Protein AF-D9WMC1-F1 (afdb_monomer)

pLDDT: mean 90.89, std 6.21, range [62.44, 96.88]

Structure (mmCIF, N/CA/C/O backbone):
data_AF-D9WMC1-F1
#
_entry.id   AF-D9WMC1-F1
#
loop_
_atom_site.group_PDB
_atom_site.id
_atom_site.type_symbol
_atom_site.label_atom_id
_atom_site.label_alt_id
_atom_site.label_comp_id
_atom_site.label_asym_id
_atom_site.label_entity_id
_atom_site.label_seq_id
_atom_site.pdbx_PDB_ins_code
_atom_site.Cartn_x
_atom_site.Cartn_y
_atom_site.Cartn_z
_atom_site.occupancy
_atom_site.B_iso_or_equiv
_atom_site.auth_seq_id
_atom_site.auth_comp_id
_atom_site.auth_asym_id
_atom_site.auth_atom_id
_atom_site.pdbx_PDB_model_num
ATOM 1 N N . MET A 1 1 ? -8.378 6.330 -5.541 1.00 62.44 1 MET A N 1
ATOM 2 C CA . MET A 1 1 ? -7.351 6.929 -6.411 1.00 62.44 1 MET A CA 1
ATOM 3 C C . MET A 1 1 ? -6.010 6.404 -5.941 1.00 62.44 1 MET A C 1
ATOM 5 O O . MET A 1 1 ? -5.759 6.446 -4.739 1.00 62.44 1 MET A O 1
ATOM 9 N N . ALA A 1 2 ? -5.234 5.795 -6.830 1.00 76.12 2 ALA A N 1
ATOM 10 C CA . ALA A 1 2 ? -3.928 5.245 -6.494 1.00 76.12 2 ALA A CA 1
ATOM 11 C C . ALA A 1 2 ? -2.913 6.382 -6.305 1.00 76.12 2 ALA A C 1
ATOM 13 O O . ALA A 1 2 ? -3.050 7.444 -6.905 1.00 76.12 2 ALA A O 1
ATOM 14 N N . THR A 1 3 ? -1.870 6.171 -5.498 1.00 82.12 3 THR A N 1
ATOM 15 C CA . THR A 1 3 ? -0.825 7.190 -5.269 1.00 82.12 3 THR A CA 1
ATOM 16 C C . THR A 1 3 ? -0.159 7.641 -6.576 1.00 82.12 3 THR A C 1
ATOM 18 O O . THR A 1 3 ? 0.160 8.818 -6.729 1.00 82.12 3 THR A O 1
ATOM 21 N N . ALA A 1 4 ?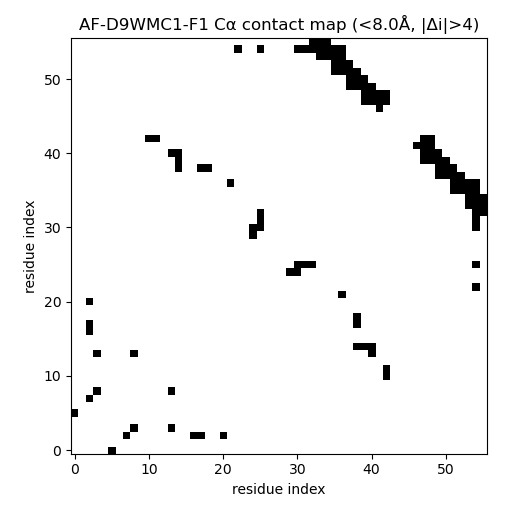 -0.019 6.727 -7.544 1.00 83.56 4 ALA A N 1
ATOM 22 C CA . ALA A 1 4 ? 0.516 7.021 -8.873 1.00 83.56 4 ALA A CA 1
ATOM 23 C C . ALA A 1 4 ? -0.370 7.986 -9.682 1.00 83.56 4 ALA A C 1
ATOM 25 O O . ALA A 1 4 ? 0.160 8.795 -10.435 1.00 83.56 4 ALA A O 1
ATOM 26 N N . ASP A 1 5 ? -1.692 7.976 -9.477 1.00 85.94 5 ASP A N 1
ATOM 27 C CA . ASP A 1 5 ? -2.603 8.915 -10.149 1.00 85.94 5 ASP A CA 1
ATOM 28 C C . ASP A 1 5 ? -2.356 10.366 -9.690 1.00 85.94 5 ASP A C 1
ATOM 30 O O . ASP A 1 5 ? -2.657 11.308 -10.418 1.00 85.94 5 ASP A O 1
ATOM 34 N N . ALA A 1 6 ? -1.829 10.555 -8.472 1.00 86.75 6 ALA A N 1
ATOM 35 C CA . ALA A 1 6 ? -1.526 11.872 -7.908 1.00 86.75 6 ALA A CA 1
ATOM 36 C C . ALA A 1 6 ? -0.106 12.357 -8.232 1.00 86.75 6 ALA A C 1
ATOM 38 O O . ALA A 1 6 ? 0.100 13.550 -8.440 1.00 86.75 6 ALA A O 1
ATOM 39 N N . MET A 1 7 ? 0.874 11.449 -8.217 1.00 84.19 7 MET A N 1
ATOM 40 C CA . MET A 1 7 ? 2.302 11.798 -8.205 1.00 84.19 7 MET A CA 1
ATOM 41 C C . MET A 1 7 ? 3.069 11.327 -9.448 1.00 84.19 7 M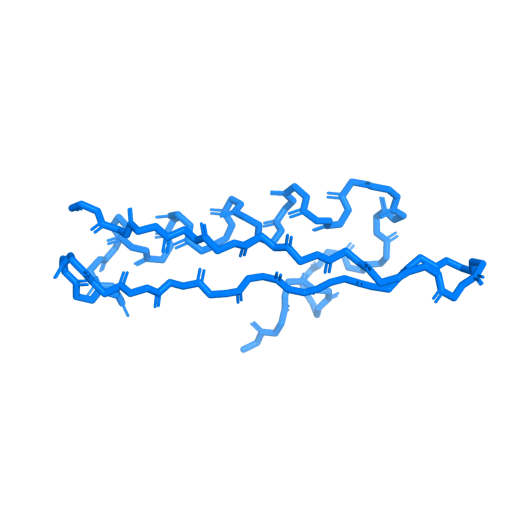ET A C 1
ATOM 43 O O . MET A 1 7 ? 4.212 11.733 -9.642 1.00 84.19 7 MET A O 1
ATOM 47 N N . GLY A 1 8 ? 2.471 10.479 -10.289 1.00 83.88 8 GLY A N 1
ATOM 48 C CA . GLY A 1 8 ? 3.177 9.775 -11.357 1.00 83.88 8 GLY A CA 1
ATOM 49 C C . GLY A 1 8 ? 4.122 8.686 -10.833 1.00 83.88 8 GLY A C 1
ATOM 50 O O . GLY A 1 8 ? 4.008 8.227 -9.694 1.00 83.88 8 GLY A O 1
ATOM 51 N N . ASP A 1 9 ? 5.049 8.251 -11.689 1.00 82.56 9 ASP A N 1
ATOM 52 C CA . ASP A 1 9 ? 6.074 7.261 -11.346 1.00 82.56 9 ASP A CA 1
ATOM 53 C C . ASP A 1 9 ? 7.267 7.939 -10.654 1.00 82.56 9 ASP A C 1
ATOM 55 O O . ASP A 1 9 ? 8.076 8.620 -11.286 1.00 82.56 9 ASP A O 1
ATOM 59 N N . THR A 1 10 ? 7.378 7.749 -9.338 1.00 86.00 10 THR A N 1
ATOM 60 C CA . THR A 1 10 ? 8.512 8.232 -8.534 1.00 86.00 10 THR A CA 1
ATOM 61 C C . THR A 1 10 ? 9.627 7.186 -8.392 1.00 86.00 10 THR A C 1
ATOM 63 O O . THR A 1 10 ? 10.442 7.279 -7.469 1.00 86.00 10 THR A O 1
ATOM 66 N N . CYS A 1 11 ? 9.665 6.172 -9.265 1.00 85.69 11 CYS A N 1
ATOM 67 C CA . CYS A 1 11 ? 10.638 5.079 -9.268 1.00 85.69 11 CYS A CA 1
ATOM 68 C C . CYS A 1 11 ? 10.722 4.405 -7.881 1.00 85.69 11 CYS A C 1
ATOM 70 O O . CYS A 1 11 ? 9.697 4.135 -7.251 1.00 85.69 11 CYS A O 1
ATOM 72 N N . ALA A 1 12 ? 11.930 4.191 -7.354 1.00 81.88 12 ALA A N 1
ATOM 73 C CA . ALA A 1 12 ? 12.178 3.526 -6.074 1.00 81.88 12 ALA A CA 1
ATOM 74 C C . ALA A 1 12 ? 11.450 4.173 -4.877 1.00 81.88 12 ALA A C 1
ATOM 76 O O . ALA A 1 12 ? 11.159 3.500 -3.888 1.00 81.88 12 ALA A O 1
ATOM 77 N N . ALA A 1 13 ? 11.111 5.464 -4.954 1.00 88.06 13 ALA A N 1
ATOM 78 C CA . ALA A 1 13 ? 10.393 6.155 -3.886 1.00 88.06 13 ALA A CA 1
ATOM 79 C C . ALA A 1 13 ? 8.882 5.847 -3.859 1.00 88.06 13 ALA A C 1
ATOM 81 O O . ALA A 1 13 ? 8.213 6.180 -2.879 1.00 88.06 13 ALA A O 1
ATOM 82 N N . ALA A 1 14 ? 8.325 5.197 -4.890 1.00 89.44 14 ALA A N 1
ATOM 83 C CA . ALA A 1 14 ? 6.883 4.959 -5.004 1.00 89.44 14 ALA A CA 1
ATOM 84 C C . ALA A 1 14 ? 6.325 4.152 -3.822 1.00 89.44 14 ALA A C 1
ATOM 86 O O . ALA A 1 14 ? 5.284 4.511 -3.269 1.00 89.44 14 ALA A O 1
ATOM 87 N N . ALA A 1 15 ? 7.054 3.125 -3.370 1.00 91.69 15 ALA A N 1
ATOM 88 C CA . ALA A 1 15 ? 6.672 2.323 -2.206 1.00 91.69 15 ALA A CA 1
ATOM 89 C C . ALA A 1 15 ? 6.554 3.174 -0.932 1.00 91.69 15 ALA A C 1
ATOM 91 O O . ALA A 1 15 ? 5.602 3.032 -0.163 1.00 91.69 15 ALA A O 1
ATOM 92 N N . ALA A 1 16 ? 7.491 4.104 -0.725 1.00 94.25 16 ALA A N 1
ATOM 93 C CA . ALA A 1 16 ? 7.490 4.985 0.437 1.00 94.25 16 ALA A CA 1
ATOM 94 C C . ALA A 1 16 ? 6.287 5.940 0.420 1.00 94.25 16 ALA A C 1
ATOM 96 O O . ALA A 1 16 ? 5.612 6.094 1.439 1.00 94.25 16 ALA A O 1
ATOM 97 N N . PHE A 1 17 ? 5.957 6.525 -0.737 1.00 94.44 17 PHE A N 1
ATOM 98 C CA . PHE A 1 17 ?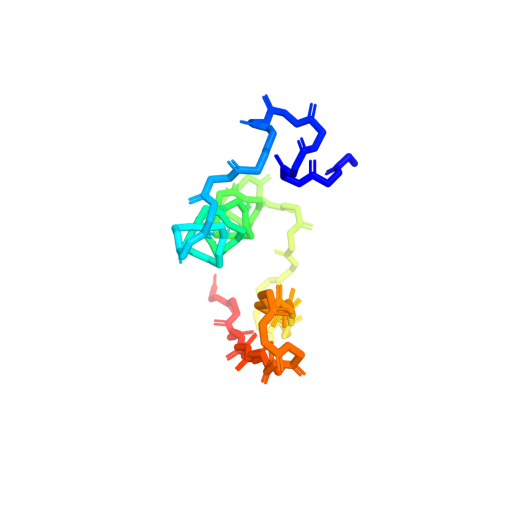 4.774 7.380 -0.867 1.00 94.44 17 PHE A CA 1
ATOM 99 C C . PHE A 1 17 ? 3.463 6.612 -0.696 1.00 94.44 17 PHE A C 1
ATOM 101 O O . PHE A 1 17 ? 2.517 7.138 -0.113 1.00 94.44 17 PHE A O 1
ATOM 108 N N . GLN A 1 18 ? 3.388 5.364 -1.157 1.00 94.62 18 GLN A N 1
ATOM 109 C CA . GLN A 1 18 ? 2.222 4.512 -0.921 1.00 94.62 18 GLN A CA 1
ATOM 110 C C . GLN A 1 18 ? 2.049 4.180 0.564 1.00 94.62 18 GLN A C 1
ATOM 112 O O . GLN A 1 18 ? 0.939 4.286 1.082 1.00 94.62 18 GLN A O 1
ATOM 117 N N . ILE A 1 19 ? 3.136 3.858 1.272 1.00 95.81 19 ILE A N 1
ATOM 118 C CA . ILE A 1 19 ? 3.111 3.657 2.727 1.00 95.81 19 ILE A CA 1
ATOM 119 C C . ILE A 1 19 ? 2.656 4.938 3.437 1.00 95.81 19 ILE A C 1
ATOM 121 O O . ILE A 1 19 ? 1.748 4.886 4.265 1.00 95.81 19 ILE A O 1
ATOM 125 N N . ALA A 1 20 ? 3.219 6.095 3.080 1.00 95.75 20 ALA A N 1
ATOM 126 C CA . ALA A 1 20 ? 2.813 7.379 3.647 1.00 95.75 20 ALA A CA 1
ATOM 127 C C . ALA A 1 20 ? 1.329 7.686 3.379 1.00 95.75 20 ALA A C 1
ATOM 129 O O . ALA A 1 20 ? 0.625 8.153 4.271 1.00 95.75 20 ALA A O 1
ATOM 130 N N . ALA A 1 21 ? 0.822 7.368 2.185 1.00 94.81 21 ALA A N 1
ATOM 131 C CA . ALA A 1 21 ? -0.588 7.535 1.848 1.00 94.81 21 ALA A CA 1
ATOM 132 C C . ALA A 1 21 ? -1.502 6.640 2.702 1.00 94.81 21 ALA A C 1
ATOM 134 O O . ALA A 1 21 ? -2.543 7.109 3.166 1.00 94.81 21 ALA A O 1
ATOM 135 N N . VAL A 1 22 ? -1.108 5.385 2.951 1.00 95.56 22 VAL A N 1
ATOM 136 C CA . VAL A 1 22 ? -1.825 4.463 3.849 1.00 95.56 22 VAL A CA 1
ATOM 137 C C . VAL A 1 22 ? -1.853 5.004 5.278 1.00 95.56 22 VAL A C 1
ATOM 139 O O . VAL A 1 22 ? -2.919 5.042 5.891 1.00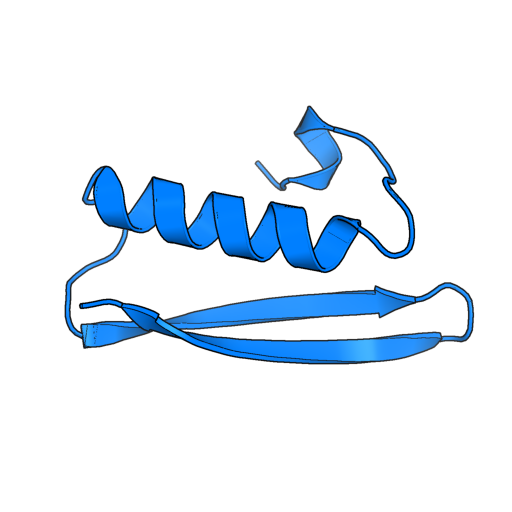 95.56 22 VAL A O 1
ATOM 142 N N . LEU A 1 23 ? -0.716 5.469 5.798 1.00 95.44 23 LEU A N 1
ATOM 143 C CA . LEU A 1 23 ? -0.633 6.042 7.145 1.00 95.44 23 LEU A CA 1
ATOM 144 C C . LEU A 1 23 ? -1.481 7.315 7.272 1.00 95.44 23 LEU A C 1
ATOM 146 O O . LEU A 1 23 ? -2.291 7.418 8.186 1.00 95.44 23 LEU A O 1
ATOM 150 N N . ALA A 1 24 ? -1.403 8.228 6.304 1.00 95.62 24 ALA A N 1
ATOM 151 C CA . ALA A 1 24 ? -2.234 9.430 6.286 1.00 95.62 24 ALA A CA 1
ATOM 152 C C . ALA A 1 24 ? -3.736 9.108 6.154 1.00 95.62 24 ALA A C 1
ATOM 154 O O . ALA A 1 24 ? -4.592 9.845 6.642 1.00 95.62 24 ALA A O 1
ATOM 155 N N . LEU A 1 25 ? -4.106 8.027 5.455 1.00 94.50 25 LEU A N 1
ATOM 156 C CA . LEU A 1 25 ? -5.495 7.564 5.403 1.00 94.50 25 LEU A CA 1
ATOM 157 C C . LEU A 1 25 ? -5.959 7.031 6.764 1.00 94.50 25 LEU A C 1
ATOM 159 O O . LEU A 1 25 ? -7.071 7.351 7.181 1.00 94.50 25 LEU A O 1
ATOM 163 N N . ALA A 1 26 ? -5.110 6.274 7.460 1.00 95.38 26 ALA A N 1
ATOM 164 C CA . ALA A 1 26 ? -5.382 5.810 8.815 1.00 95.38 26 ALA A CA 1
ATOM 165 C C . ALA A 1 26 ? -5.554 6.973 9.804 1.00 95.38 26 ALA A C 1
ATOM 167 O O . ALA A 1 26 ? -6.537 6.998 10.537 1.00 95.38 26 ALA A O 1
ATOM 168 N N . GLU A 1 27 ? -4.672 7.976 9.768 1.00 94.50 27 GLU A N 1
ATOM 169 C CA . GLU A 1 27 ? -4.763 9.178 10.615 1.00 94.50 27 GLU A CA 1
ATOM 170 C C . GLU A 1 27 ? -6.080 9.942 10.420 1.00 94.50 27 GLU A C 1
ATOM 172 O O . GLU A 1 27 ? -6.633 10.500 11.364 1.00 94.50 27 GLU A O 1
ATOM 177 N N . ARG A 1 28 ? -6.626 9.927 9.199 1.00 95.62 28 ARG A N 1
ATOM 178 C CA . ARG A 1 28 ? -7.926 10.535 8.867 1.00 95.62 28 ARG A CA 1
ATOM 179 C C . ARG A 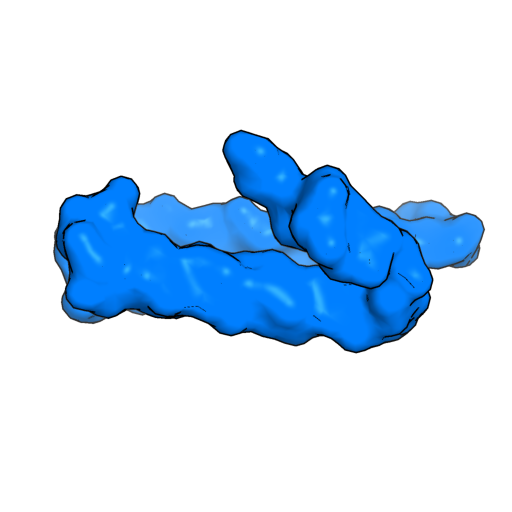1 28 ? -9.127 9.644 9.209 1.00 95.62 28 ARG A C 1
ATOM 181 O O . ARG A 1 28 ? -10.246 9.973 8.827 1.00 95.62 28 ARG A O 1
ATOM 188 N N . GLY A 1 29 ? -8.914 8.516 9.890 1.00 94.31 29 GLY A N 1
ATOM 189 C CA . GLY A 1 29 ? -9.960 7.563 10.270 1.00 94.31 29 GLY A CA 1
ATOM 190 C C . GLY A 1 29 ? -10.480 6.700 9.117 1.00 94.31 29 GLY A C 1
ATOM 191 O O . GLY A 1 29 ? -11.497 6.028 9.264 1.00 94.31 29 GLY A O 1
ATOM 192 N N . GLY A 1 30 ? -9.802 6.700 7.964 1.00 92.50 30 GLY A N 1
ATOM 193 C CA . GLY A 1 30 ? -10.196 5.919 6.788 1.00 92.50 30 GLY A CA 1
ATOM 194 C C . GLY A 1 30 ? -9.853 4.428 6.877 1.00 92.50 30 GLY A C 1
ATOM 195 O O . GLY A 1 30 ? -10.254 3.662 6.004 1.00 92.50 30 GLY A O 1
ATOM 196 N N . ILE A 1 31 ? -9.114 4.011 7.910 1.00 93.88 31 ILE A N 1
ATOM 197 C CA . ILE A 1 31 ? -8.785 2.611 8.201 1.00 93.88 31 ILE A CA 1
ATOM 198 C C . ILE A 1 31 ? -9.062 2.362 9.682 1.00 93.88 31 ILE A C 1
ATOM 200 O O . ILE A 1 31 ? -8.599 3.118 10.533 1.00 93.88 31 ILE A O 1
ATOM 204 N N . ALA A 1 32 ? -9.808 1.302 9.997 1.00 93.62 32 ALA A N 1
ATOM 205 C CA . ALA A 1 32 ? -10.133 0.980 11.381 1.00 93.62 32 ALA A CA 1
ATOM 206 C C . ALA A 1 32 ? -8.878 0.535 12.167 1.00 93.62 32 ALA A C 1
ATOM 208 O O . ALA A 1 32 ? -8.083 -0.254 11.637 1.00 93.62 32 ALA A O 1
ATOM 209 N N . PRO A 1 33 ? -8.716 0.958 13.436 1.00 92.81 33 PRO A N 1
ATOM 210 C CA . PRO A 1 33 ? -7.626 0.513 14.302 1.00 92.81 33 PRO A CA 1
ATOM 211 C C . PRO A 1 33 ? -7.504 -1.011 14.363 1.00 92.81 33 PRO A C 1
ATOM 213 O O . PRO A 1 33 ? -8.498 -1.734 14.404 1.00 92.81 33 PRO A O 1
ATOM 216 N N . GLY A 1 34 ? -6.273 -1.516 14.356 1.00 92.81 34 GLY A N 1
ATOM 217 C CA . GLY A 1 34 ? -5.975 -2.948 14.340 1.00 92.81 34 GLY A CA 1
ATOM 218 C C . GLY A 1 34 ? -6.122 -3.621 12.973 1.00 92.81 34 GLY A C 1
ATOM 219 O O . GLY A 1 34 ? -5.673 -4.760 12.832 1.00 92.81 34 GLY A O 1
ATOM 220 N N . SER A 1 35 ? -6.681 -2.941 11.966 1.00 94.56 35 SER A N 1
ATOM 221 C CA . SER A 1 35 ? -6.811 -3.502 10.619 1.00 94.56 35 SER A CA 1
ATOM 222 C C . SER A 1 35 ? -5.445 -3.613 9.932 1.00 94.56 35 SER A C 1
ATOM 224 O O . SER A 1 35 ? -4.617 -2.698 10.048 1.00 94.56 35 SER A O 1
ATOM 226 N N . PRO A 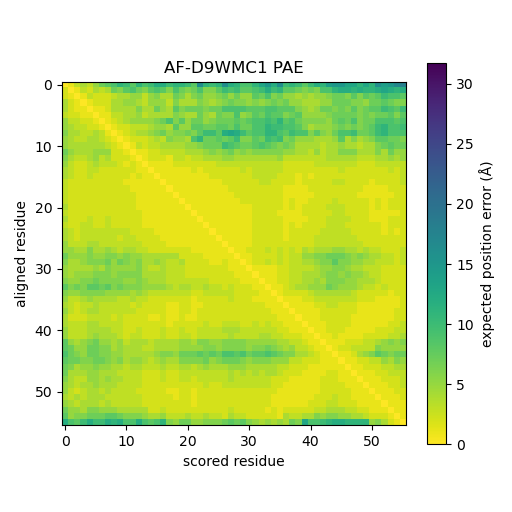1 36 ? -5.186 -4.710 9.202 1.00 96.44 36 PRO A N 1
ATOM 227 C CA . PRO A 1 36 ? -4.019 -4.806 8.342 1.00 96.44 36 PRO A CA 1
ATOM 228 C C . PRO 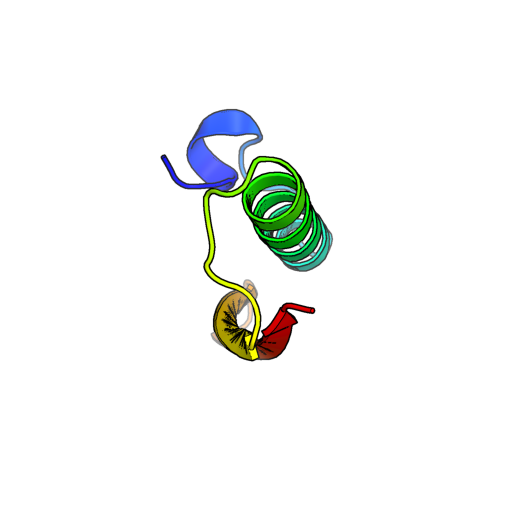A 1 36 ? -4.192 -3.930 7.093 1.00 96.44 36 PRO A C 1
ATOM 230 O O . PRO A 1 36 ? -5.275 -3.866 6.513 1.00 96.44 36 PRO A O 1
ATOM 233 N N . ALA A 1 37 ? -3.107 -3.308 6.643 1.00 96.25 37 ALA A N 1
ATOM 234 C CA . ALA A 1 37 ? -3.015 -2.625 5.359 1.00 96.25 37 ALA A CA 1
ATOM 235 C C . ALA A 1 37 ? -1.831 -3.191 4.568 1.00 96.25 37 ALA A C 1
ATOM 237 O O . ALA A 1 37 ? -0.719 -3.274 5.088 1.00 96.25 37 ALA A O 1
ATOM 238 N N . LEU A 1 38 ? -2.071 -3.596 3.322 1.00 96.00 38 LEU A N 1
ATOM 239 C CA . LEU A 1 38 ? -1.052 -4.155 2.438 1.00 96.00 38 LEU A CA 1
ATOM 240 C C . LEU A 1 38 ? -0.675 -3.128 1.370 1.00 96.00 38 LEU A C 1
ATOM 242 O O . LEU A 1 38 ? -1.533 -2.653 0.629 1.00 96.00 38 LEU A O 1
ATOM 246 N N . VAL A 1 39 ? 0.617 -2.834 1.268 1.00 95.50 39 VAL A N 1
ATOM 247 C CA . VAL A 1 39 ? 1.210 -2.106 0.144 1.00 95.50 39 VAL A CA 1
ATOM 248 C C . VAL A 1 39 ? 1.951 -3.110 -0.728 1.00 95.50 39 VAL A C 1
ATOM 250 O O . VAL A 1 39 ? 2.708 -3.931 -0.210 1.00 95.50 39 VAL A O 1
ATOM 253 N N . THR A 1 40 ? 1.737 -3.044 -2.041 1.00 94.31 40 THR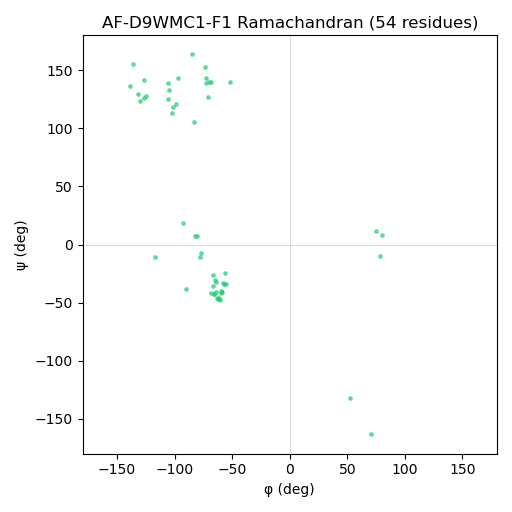 A N 1
ATOM 254 C CA . THR A 1 40 ? 2.478 -3.843 -3.027 1.00 94.31 40 THR A CA 1
ATOM 255 C C . THR A 1 40 ? 3.064 -2.932 -4.092 1.00 94.31 40 THR A C 1
ATOM 257 O O . THR A 1 40 ? 2.423 -1.964 -4.504 1.00 94.31 40 THR A O 1
ATOM 260 N N . THR A 1 41 ? 4.278 -3.244 -4.532 1.00 92.38 41 THR A N 1
ATOM 261 C CA . THR A 1 41 ? 4.983 -2.522 -5.591 1.00 92.38 41 THR A CA 1
ATOM 262 C C . THR A 1 41 ? 5.627 -3.486 -6.554 1.00 92.38 41 THR A C 1
ATOM 264 O O . THR A 1 41 ? 5.975 -4.604 -6.185 1.00 92.38 41 THR A O 1
ATOM 267 N N . VAL A 1 42 ? 5.837 -3.024 -7.778 1.00 91.12 42 VAL A N 1
ATOM 268 C CA . VAL A 1 42 ? 6.613 -3.742 -8.783 1.00 91.12 42 VAL A CA 1
ATOM 269 C C . VAL A 1 42 ? 7.683 -2.788 -9.285 1.00 91.12 42 VAL A C 1
ATOM 271 O O . VAL A 1 42 ? 7.365 -1.663 -9.665 1.00 91.12 42 VAL A O 1
ATOM 274 N N . ASP A 1 43 ? 8.937 -3.215 -9.225 1.00 87.38 43 ASP A N 1
ATOM 275 C CA . ASP A 1 43 ? 10.062 -2.490 -9.807 1.00 87.38 43 ASP A CA 1
ATOM 276 C C . ASP A 1 43 ? 10.219 -2.839 -11.297 1.00 87.38 43 ASP A C 1
ATOM 278 O O . ASP A 1 43 ? 9.681 -3.839 -11.780 1.00 87.38 43 ASP A O 1
ATOM 282 N N . ARG A 1 44 ? 10.981 -2.031 -12.038 1.00 85.25 44 ARG A N 1
ATOM 283 C CA . ARG A 1 44 ? 11.221 -2.190 -13.480 1.00 85.25 44 ARG A CA 1
ATOM 284 C C . ARG A 1 44 ? 11.780 -3.563 -13.847 1.00 85.25 44 ARG A C 1
ATOM 286 O O . ARG A 1 44 ? 11.432 -4.085 -14.903 1.00 85.25 44 ARG A O 1
ATOM 293 N N . ASP A 1 45 ? 12.593 -4.150 -12.976 1.00 89.06 45 ASP A N 1
ATOM 294 C CA . ASP A 1 45 ? 13.197 -5.469 -13.190 1.00 89.06 45 ASP A CA 1
ATOM 295 C C . ASP A 1 45 ? 12.234 -6.629 -12.861 1.00 89.06 45 ASP A C 1
ATOM 297 O O . ASP A 1 45 ? 12.624 -7.795 -12.846 1.00 89.06 45 ASP A O 1
ATOM 301 N N . GLY A 1 46 ? 10.960 -6.325 -12.583 1.00 88.56 46 GLY A N 1
ATOM 302 C CA . GLY A 1 46 ? 9.929 -7.306 -12.246 1.00 88.56 46 GLY A CA 1
ATOM 303 C C . GLY A 1 46 ? 9.967 -7.769 -10.789 1.00 88.56 46 GLY A C 1
ATOM 304 O O . GLY A 1 46 ? 9.240 -8.691 -10.419 1.00 88.56 46 GLY A O 1
ATOM 305 N N . VAL A 1 47 ? 10.791 -7.139 -9.946 1.00 91.44 47 VAL A N 1
ATOM 306 C CA . VAL A 1 47 ? 10.845 -7.429 -8.508 1.00 91.44 47 VAL A CA 1
ATOM 307 C C . VAL A 1 47 ? 9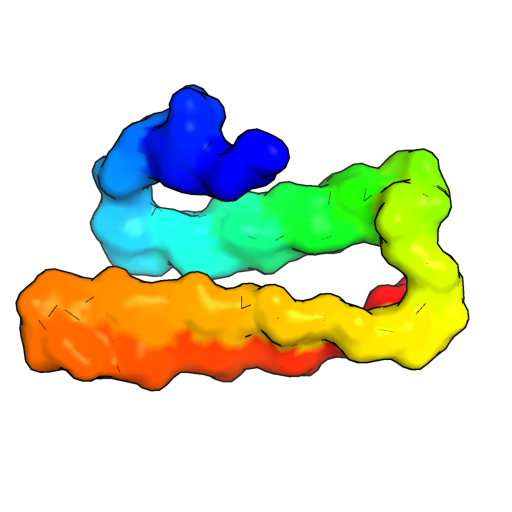.578 -6.911 -7.835 1.00 91.44 47 VAL A C 1
ATOM 309 O O . VAL A 1 47 ? 9.237 -5.736 -7.953 1.00 91.44 47 VAL A O 1
ATOM 312 N N . VAL A 1 48 ? 8.896 -7.782 -7.092 1.00 93.44 48 VAL A N 1
ATOM 313 C CA . VAL A 1 48 ? 7.689 -7.422 -6.340 1.00 93.44 48 VAL A CA 1
ATOM 314 C C . VAL A 1 48 ? 8.046 -7.164 -4.880 1.00 93.44 48 VAL A C 1
ATOM 316 O O . VAL A 1 48 ? 8.553 -8.045 -4.187 1.00 93.44 48 VAL A O 1
ATOM 319 N N . GLY A 1 49 ? 7.757 -5.955 -4.409 1.00 92.75 49 GLY A N 1
ATOM 320 C CA . GLY A 1 49 ? 7.839 -5.578 -3.003 1.00 92.75 49 GLY A CA 1
ATOM 321 C C . GLY A 1 49 ? 6.471 -5.671 -2.334 1.00 92.75 49 GLY A C 1
ATOM 322 O O . GLY A 1 49 ? 5.453 -5.332 -2.937 1.00 92.75 49 GLY A O 1
ATOM 323 N N . ALA A 1 50 ? 6.438 -6.103 -1.074 1.00 95.88 50 ALA A N 1
ATOM 324 C CA . ALA A 1 50 ? 5.226 -6.093 -0.263 1.00 95.88 50 ALA A CA 1
ATOM 325 C C . ALA A 1 50 ? 5.536 -5.649 1.169 1.00 95.88 50 ALA A C 1
ATOM 327 O O . ALA A 1 50 ? 6.503 -6.108 1.776 1.00 95.88 50 ALA A O 1
ATOM 328 N N . ALA A 1 51 ? 4.690 -4.782 1.718 1.00 96.31 51 ALA A N 1
ATOM 329 C CA . ALA A 1 51 ? 4.750 -4.348 3.107 1.00 96.31 51 ALA A CA 1
ATOM 330 C C . ALA A 1 51 ? 3.369 -4.491 3.749 1.00 96.31 51 ALA A C 1
ATOM 332 O O . ALA A 1 51 ? 2.389 -3.922 3.267 1.00 96.31 51 ALA A O 1
ATOM 333 N N . LEU A 1 52 ? 3.298 -5.247 4.846 1.00 96.88 52 LEU A N 1
ATOM 334 C CA . LEU A 1 52 ? 2.089 -5.395 5.648 1.00 96.88 52 LEU A CA 1
ATOM 335 C C . LEU A 1 52 ? 2.200 -4.519 6.896 1.00 96.88 52 LEU A C 1
ATOM 337 O O . LEU A 1 52 ? 3.080 -4.718 7.732 1.00 96.88 52 LEU A O 1
ATOM 341 N N . LEU A 1 53 ? 1.294 -3.558 7.026 1.00 95.81 53 LEU A N 1
ATOM 342 C CA . LEU A 1 53 ? 1.214 -2.640 8.150 1.00 95.81 53 LEU A CA 1
ATOM 343 C C . LEU A 1 53 ? 0.042 -3.027 9.040 1.00 95.81 53 LEU A C 1
ATOM 345 O O . LEU A 1 53 ? -1.043 -3.336 8.556 1.00 95.81 53 LEU A O 1
ATOM 349 N N . ARG A 1 54 ? 0.241 -2.958 10.355 1.00 95.50 54 ARG A N 1
ATOM 350 C CA . ARG A 1 54 ? -0.853 -3.012 11.324 1.00 95.50 54 ARG A CA 1
ATOM 351 C C . ARG A 1 54 ? -1.126 -1.597 11.811 1.00 95.50 54 ARG A C 1
ATOM 353 O O . ARG A 1 54 ? -0.280 -1.015 12.489 1.00 95.50 54 ARG A O 1
ATOM 360 N N . ILE A 1 55 ? -2.293 -1.068 11.468 1.00 93.94 55 ILE A N 1
ATOM 361 C CA . ILE A 1 55 ? -2.714 0.268 11.888 1.00 93.94 55 ILE A CA 1
ATOM 362 C C . ILE A 1 55 ? -3.063 0.239 13.379 1.00 93.94 55 ILE A C 1
ATOM 364 O O . ILE A 1 55 ? -3.627 -0.747 13.863 1.00 93.94 55 ILE A O 1
ATOM 368 N N . ARG A 1 56 ? -2.664 1.274 14.117 1.00 84.50 56 ARG A N 1
ATOM 369 C CA . ARG A 1 56 ? -2.932 1.407 15.553 1.00 84.50 56 ARG A CA 1
ATOM 370 C C . ARG A 1 56 ? -4.008 2.436 15.819 1.00 84.50 56 ARG A C 1
ATOM 372 O O . ARG A 1 56 ? -4.079 3.401 15.035 1.00 84.50 56 ARG A O 1
#

Radius of gyration: 11.84 Å; Cα contacts (8 Å, |Δi|>4): 61; chains: 1; bounding box: 23×19×29 Å

Solvent-accessible surface area (backbone atoms only — not comparable to full-atom values): 3527 Å² total; per-residue (Å²): 134,58,65,49,82,78,69,49,88,56,64,89,52,41,59,58,54,44,52,50,50,52,51,55,36,37,76,71,64,75,43,62,69,68,41,76,45,80,49,76,43,72,47,97,89,67,50,73,47,76,48,81,43,71,42,112

Secondary structure (DSSP, 8-state):
--HHHHH---GGGHHHHHHHHHHHHHHTT-S-TT-EEEEEEE-TTSPEEEEEEE--

Nearest PDB structures (foldseek):
  8q72-assembly1_J  TM=5.163E-01  e=6.008E-01  Escherichia coli
  3g6w-assembly1_B  TM=3.991E-01  e=6.058E+00  Saccharolobus solfataricus
  3g6w-assembly1_C  TM=3.765E-01  e=8.598E+00  Saccharolobus solfataricus
  1jls-assembly1_D  TM=3.620E-01  e=9.890E+00  Toxoplasma gondii
  1xtt-assembly1_D  TM=3.159E-01  e=8.016E+00  Saccharolobus solfataricus

Foldseek 3Di:
DQLCVVVNPPAPCSQVSNVVVVLVCVVVVVDDQQDKDKDWDAHPVRDIDIDIDHHD

Mean predicted aligned error: 3.52 Å

Organism: NCBI:txid457427

Sequence (56 aa):
MATADAMGDTCAAAAAFQIAAVLALAERGGIAPGSPALVTTVDRDGVVGAALLRIR